Protein AF-A0A918EPJ4-F1 (afdb_monomer_lite)

Radius of gyration: 38.2 Å; chains: 1; bounding box: 83×40×95 Å

Sequence (120 aa):
MDELGETGVWLSGVASGKITDFAGEADAADAPGLRDYDLVKRLALLVCLVHKARMRARDDLTTMFCKRVALHVERAKAELESIREQQRAIVEVLFGNYRTVLQHIDADGPVRPRGRRRPR

Foldseek 3Di:
DCPVDDLVVVCPPPDPVVLVVLLVVLVPDDPVRLVPDDPVSSVSSVSSVVNVVVVVVVVVVVVVVVVVVVVVVVVVVVVVVVVVVVVVVVVVVVVVVVVVVVVVCVVPPPDDPPPDDDDD

Secondary structure (DSSP, 8-state):
-GGG--HHHHTTT--HHHHHHHHHHHHHS-HHHHHTS-HHHHHHHHHHHHHHHHHHHHHHHHHHHHHHHHHHHHHHHHHHHHHHHHHHHHHHHHHHHHHHHHHHHHHTS-----------

Structure (mmCIF, N/CA/C/O backbone):
data_AF-A0A918EPJ4-F1
#
_entry.id   AF-A0A918EPJ4-F1
#
loop_
_atom_site.group_PDB
_atom_site.id
_atom_site.type_symbol
_atom_site.label_atom_id
_atom_site.label_alt_id
_atom_site.label_comp_id
_atom_site.label_asym_id
_atom_site.label_entity_id
_atom_site.label_seq_id
_atom_site.pdbx_PDB_ins_code
_atom_site.Cartn_x
_atom_site.Cartn_y
_atom_site.Cartn_z
_atom_site.occupancy
_atom_site.B_iso_or_equiv
_atom_site.auth_seq_id
_atom_site.auth_comp_id
_atom_site.auth_asym_id
_atom_site.auth_atom_id
_atom_site.pdbx_PDB_model_num
ATOM 1 N N . MET A 1 1 ? -11.888 -6.904 0.991 1.00 52.91 1 MET A N 1
ATOM 2 C CA . MET A 1 1 ? -11.665 -5.799 1.953 1.00 52.91 1 MET A CA 1
ATOM 3 C C . MET A 1 1 ? -12.816 -4.798 1.977 1.00 52.91 1 MET A C 1
ATOM 5 O O . MET A 1 1 ? -13.056 -4.260 3.043 1.00 52.91 1 MET A O 1
ATOM 9 N N . ASP A 1 2 ? -13.572 -4.553 0.901 1.00 62.00 2 ASP A N 1
ATOM 10 C CA . ASP A 1 2 ? -14.660 -3.550 0.929 1.00 62.00 2 ASP A CA 1
ATOM 11 C C . ASP A 1 2 ? -16.055 -4.072 1.322 1.00 62.00 2 ASP A C 1
ATOM 13 O O . ASP A 1 2 ? -16.978 -3.279 1.453 1.00 62.00 2 ASP A O 1
ATOM 17 N N . GLU A 1 3 ? -16.214 -5.366 1.616 1.00 72.25 3 GLU A N 1
ATOM 18 C CA . GLU A 1 3 ? -17.509 -5.954 2.022 1.00 72.25 3 GLU A CA 1
ATOM 19 C C . GLU A 1 3 ? -18.092 -5.375 3.321 1.00 72.25 3 GLU A C 1
ATOM 21 O O . GLU A 1 3 ? -19.305 -5.351 3.491 1.00 72.25 3 GLU A O 1
ATOM 26 N N . LEU A 1 4 ? -17.249 -4.863 4.224 1.00 70.12 4 LEU A N 1
ATOM 27 C CA . LEU A 1 4 ? -17.691 -4.197 5.459 1.00 70.12 4 LEU A CA 1
ATOM 28 C C . LEU A 1 4 ? -18.083 -2.722 5.241 1.00 70.12 4 LEU A C 1
ATOM 30 O O . LEU A 1 4 ? -18.448 -2.042 6.195 1.00 70.12 4 LEU A O 1
ATOM 34 N N . GLY A 1 5 ? -17.987 -2.214 4.009 1.00 77.38 5 GLY A N 1
ATOM 35 C CA . GLY A 1 5 ? -18.288 -0.827 3.668 1.00 77.38 5 GLY A CA 1
ATOM 36 C C . GLY A 1 5 ? -17.256 0.192 4.168 1.00 77.38 5 GLY A C 1
ATOM 37 O O . GLY A 1 5 ? -16.159 -0.132 4.642 1.00 77.38 5 GLY A O 1
ATOM 38 N N . GLU A 1 6 ? -17.599 1.471 4.022 1.00 82.56 6 GLU A N 1
ATOM 39 C CA . GLU A 1 6 ? -16.774 2.591 4.468 1.00 82.56 6 GLU A CA 1
ATOM 40 C C . GLU A 1 6 ? -16.987 2.855 5.964 1.00 82.56 6 GLU A C 1
ATOM 42 O O . GLU A 1 6 ? -17.870 3.604 6.375 1.00 82.56 6 GLU A O 1
ATOM 47 N N . THR A 1 7 ? -16.140 2.252 6.800 1.00 86.44 7 THR A N 1
ATOM 48 C CA . THR A 1 7 ? -16.236 2.374 8.266 1.00 86.44 7 THR A CA 1
ATOM 49 C C . THR A 1 7 ? -16.066 3.803 8.786 1.00 86.44 7 THR A C 1
ATOM 51 O O . THR A 1 7 ? -16.464 4.088 9.911 1.00 86.44 7 THR A O 1
ATOM 54 N N . GLY A 1 8 ? -15.512 4.715 7.978 1.00 86.12 8 GLY A N 1
ATOM 55 C CA . GLY A 1 8 ? -15.442 6.141 8.306 1.00 86.12 8 GLY A CA 1
ATOM 56 C C . GLY A 1 8 ? -16.822 6.790 8.441 1.00 86.12 8 GLY A C 1
ATOM 57 O O . GLY A 1 8 ? -17.003 7.654 9.293 1.00 86.12 8 GLY A O 1
ATOM 58 N N . VAL A 1 9 ? -17.820 6.319 7.685 1.00 90.00 9 VAL A N 1
ATOM 59 C CA . VAL A 1 9 ? -19.199 6.827 7.769 1.00 90.00 9 VAL A CA 1
ATOM 60 C C . VAL A 1 9 ? -19.802 6.534 9.142 1.00 90.00 9 VAL A C 1
ATOM 62 O O . VAL A 1 9 ? -20.464 7.390 9.723 1.00 90.00 9 VAL A O 1
ATOM 65 N N . TRP A 1 10 ? -19.526 5.352 9.701 1.00 90.44 10 TRP A N 1
ATOM 66 C CA . TRP A 1 10 ? -20.028 4.946 11.020 1.00 90.44 10 TRP A CA 1
ATOM 67 C C . TRP A 1 10 ? -19.414 5.750 12.169 1.00 90.44 10 TRP A C 1
ATOM 69 O O . TRP A 1 10 ? -19.988 5.812 13.251 1.00 90.44 10 TRP A O 1
ATOM 79 N N . LEU A 1 11 ? -18.250 6.358 11.934 1.00 93.38 11 LEU A N 1
ATOM 80 C CA . LEU A 1 11 ? -17.49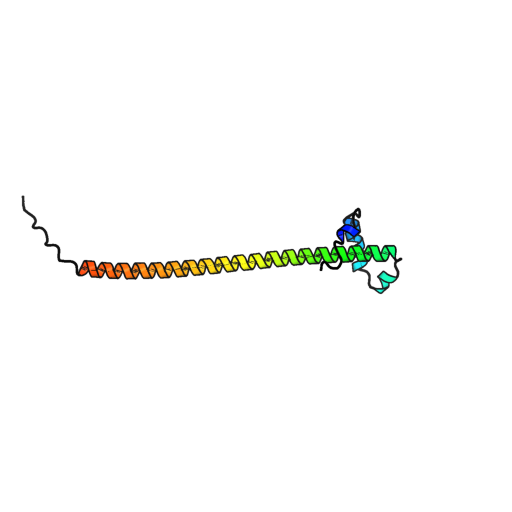6 7.140 12.913 1.00 93.38 11 LEU A CA 1
ATOM 81 C C . LEU A 1 11 ? -17.555 8.648 12.628 1.00 93.38 11 LEU A C 1
ATOM 83 O O . LEU A 1 11 ? -16.790 9.422 13.204 1.00 93.38 11 LEU A O 1
ATOM 87 N N . SER A 1 12 ? -18.473 9.080 11.759 1.00 93.50 12 SER A N 1
ATOM 88 C CA . SER A 1 12 ? -18.695 10.495 11.471 1.00 93.50 12 SER A CA 1
ATOM 89 C C . SER A 1 12 ? -19.002 11.272 12.757 1.00 93.50 12 SER A C 1
ATOM 91 O O . SER A 1 12 ? -19.851 10.877 13.554 1.00 93.50 12 SER A O 1
ATOM 93 N N .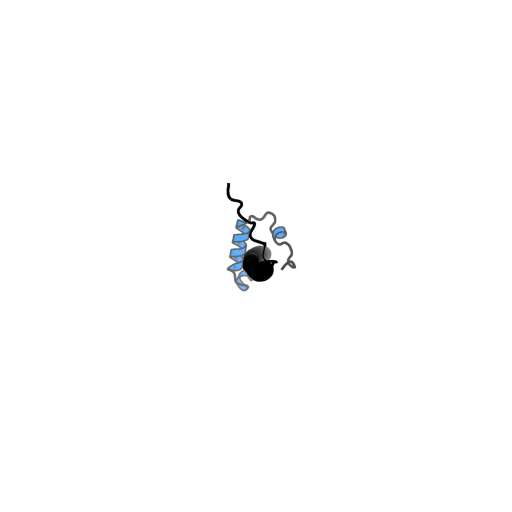 GLY A 1 13 ? -18.277 12.370 12.981 1.00 93.56 13 GLY A N 1
ATOM 94 C CA . GLY A 1 13 ? -18.400 13.192 14.190 1.00 93.56 13 GLY A CA 1
ATOM 95 C C . GLY A 1 13 ? -17.647 12.666 15.419 1.00 93.56 13 GLY A C 1
ATOM 96 O O . GLY A 1 13 ? -17.610 13.354 16.440 1.00 93.56 13 GLY A O 1
ATOM 97 N N . VAL A 1 14 ? -16.999 11.498 15.345 1.00 94.25 14 VAL A N 1
ATOM 98 C CA . VAL A 1 14 ? -16.128 10.997 16.417 1.00 94.25 14 VAL A CA 1
ATOM 99 C C . VAL A 1 14 ? -14.715 11.547 16.228 1.00 94.25 14 VAL A C 1
ATOM 101 O O . VAL A 1 14 ? -14.120 11.449 15.158 1.00 94.25 14 VAL A O 1
ATOM 104 N N . ALA A 1 15 ? -14.147 12.127 17.286 1.00 96.31 15 ALA A N 1
ATOM 105 C CA . ALA A 1 15 ? -12.778 12.629 17.252 1.00 96.31 15 ALA A CA 1
ATOM 106 C C . ALA A 1 15 ? -11.767 11.489 17.017 1.00 96.31 15 ALA A C 1
ATOM 108 O O . ALA A 1 15 ? -11.823 10.462 17.693 1.00 96.31 15 ALA A O 1
ATOM 109 N N . SER A 1 16 ? -10.791 11.707 16.130 1.00 93.81 16 SER A N 1
ATOM 110 C CA . SER A 1 16 ? -9.764 10.710 15.768 1.00 93.81 16 SER A CA 1
ATOM 111 C C . SER A 1 16 ? -8.995 10.143 16.974 1.00 93.81 16 SER A C 1
ATOM 113 O O . SER A 1 16 ? -8.734 8.940 17.037 1.00 93.81 16 SER A O 1
ATOM 115 N N . GLY A 1 17 ? -8.715 10.979 17.984 1.00 96.25 17 GLY A N 1
ATOM 116 C CA . GLY A 1 17 ? -8.106 10.527 19.241 1.00 96.25 17 GLY A CA 1
ATOM 117 C C . GLY A 1 17 ? -8.947 9.453 19.936 1.00 96.25 17 GLY A C 1
ATOM 118 O O . GLY A 1 17 ? -8.445 8.373 20.215 1.00 96.25 17 GLY A O 1
ATOM 119 N N . LYS A 1 18 ? -10.262 9.676 20.067 1.00 95.94 18 LYS A N 1
ATOM 120 C CA . LYS A 1 18 ? -11.180 8.696 20.672 1.00 95.94 18 LYS A CA 1
ATOM 121 C C . LYS A 1 18 ? -11.268 7.401 19.872 1.00 95.94 18 LYS A C 1
ATOM 123 O O . LYS A 1 18 ? -11.326 6.331 20.464 1.00 95.94 18 LYS A O 1
ATOM 128 N N . ILE A 1 19 ? -11.264 7.486 18.539 1.00 97.19 19 ILE A N 1
ATOM 129 C CA . ILE A 1 19 ? -11.235 6.297 17.673 1.00 97.19 19 ILE A CA 1
ATOM 130 C C . ILE A 1 19 ? -9.965 5.487 17.950 1.00 97.19 19 ILE A C 1
ATOM 132 O O . ILE A 1 19 ? -10.018 4.265 18.072 1.00 97.19 19 ILE A O 1
ATOM 136 N N . THR A 1 20 ? -8.825 6.168 18.075 1.00 96.44 20 THR A N 1
ATOM 137 C CA . THR A 1 20 ? -7.530 5.535 18.347 1.00 96.44 20 THR A CA 1
ATOM 138 C C . THR A 1 20 ? -7.498 4.880 19.724 1.00 96.44 20 THR A C 1
ATOM 140 O O . THR A 1 20 ? -7.053 3.733 19.823 1.00 96.44 20 THR A O 1
ATOM 143 N N . ASP A 1 21 ? -8.004 5.573 20.745 1.00 97.06 21 ASP A N 1
ATOM 144 C CA . ASP A 1 21 ? -8.063 5.091 22.125 1.00 97.06 21 ASP A CA 1
ATOM 145 C C . ASP A 1 21 ? -8.970 3.860 22.235 1.00 97.06 21 ASP A C 1
ATOM 147 O O . ASP A 1 21 ? -8.541 2.822 22.729 1.00 97.06 21 ASP A O 1
ATOM 151 N N . PHE A 1 22 ? -10.187 3.923 21.687 1.00 96.75 22 PHE A N 1
ATOM 152 C CA . PHE A 1 22 ? -11.137 2.806 21.698 1.00 96.75 22 PHE A CA 1
ATOM 153 C C . PHE A 1 22 ? -10.666 1.614 20.878 1.00 96.75 22 PHE A C 1
ATOM 155 O O . PHE A 1 22 ? -10.835 0.472 21.294 1.00 96.75 22 PHE A O 1
ATOM 162 N N . ALA A 1 23 ? -10.041 1.852 19.729 1.00 96.62 23 ALA A N 1
ATOM 163 C CA . ALA A 1 23 ? -9.417 0.772 18.986 1.00 96.62 23 ALA A CA 1
ATOM 164 C C . ALA A 1 23 ? -8.265 0.141 19.783 1.00 96.62 23 ALA A C 1
ATOM 166 O O . ALA A 1 23 ? -8.071 -1.062 19.700 1.00 96.62 23 ALA A O 1
ATOM 167 N N . GLY A 1 24 ? -7.501 0.933 20.544 1.00 95.81 24 GLY A N 1
ATOM 168 C CA . GLY A 1 24 ? -6.455 0.431 21.437 1.00 95.81 24 GLY A CA 1
ATOM 169 C C . GLY A 1 24 ? -7.007 -0.390 22.605 1.00 95.81 24 GLY A C 1
ATOM 170 O O . GLY A 1 24 ? -6.492 -1.469 22.874 1.00 95.81 24 GLY A O 1
ATOM 171 N N . GLU A 1 25 ? -8.078 0.078 23.250 1.00 95.19 25 GLU A N 1
ATOM 172 C CA . GLU A 1 25 ? -8.787 -0.666 24.303 1.00 95.19 25 GLU A CA 1
ATOM 173 C C . GLU A 1 25 ? -9.310 -2.006 23.766 1.00 95.19 25 GLU A C 1
ATOM 175 O O . GLU A 1 25 ? -9.110 -3.044 24.388 1.00 95.19 25 GLU A O 1
ATOM 180 N N . ALA A 1 26 ? -9.912 -1.997 22.576 1.00 95.06 26 ALA A N 1
ATOM 181 C CA . ALA A 1 26 ? -10.425 -3.197 21.925 1.00 95.06 26 ALA A CA 1
ATOM 182 C C . ALA A 1 26 ? -9.325 -4.196 21.521 1.00 95.06 26 ALA A C 1
ATOM 184 O O . ALA A 1 26 ? -9.537 -5.396 21.635 1.00 95.06 26 ALA A O 1
ATOM 185 N N . ASP A 1 27 ? -8.177 -3.710 21.039 1.00 94.44 27 ASP A N 1
ATOM 186 C CA . ASP A 1 27 ? -7.025 -4.531 20.623 1.00 94.44 27 ASP A CA 1
ATOM 187 C C . ASP A 1 27 ? -6.331 -5.199 21.823 1.00 94.44 27 ASP A C 1
ATOM 189 O O . ASP A 1 27 ? -5.786 -6.293 21.706 1.00 94.44 27 ASP A O 1
ATOM 193 N N . ALA A 1 28 ? -6.363 -4.544 22.990 1.00 94.31 28 ALA A N 1
ATOM 194 C CA . ALA A 1 28 ? -5.801 -5.067 24.233 1.00 94.31 28 ALA A CA 1
ATOM 195 C C . ALA A 1 28 ? -6.725 -6.067 24.950 1.00 94.31 28 ALA A C 1
ATOM 197 O O . ALA A 1 28 ? -6.254 -6.846 25.781 1.00 94.31 28 ALA A O 1
ATOM 198 N N . ALA A 1 29 ? -8.027 -6.033 24.661 1.00 90.94 29 ALA A N 1
ATOM 199 C CA . ALA A 1 29 ? -9.005 -6.931 25.256 1.00 90.94 29 ALA A CA 1
ATOM 200 C C . ALA A 1 29 ? -9.044 -8.283 24.527 1.00 90.94 29 ALA A C 1
ATOM 202 O O . ALA A 1 29 ? -9.007 -8.358 23.298 1.00 90.94 29 ALA A O 1
ATOM 203 N N . ASP A 1 30 ? -9.179 -9.371 25.283 1.00 84.31 30 ASP A N 1
ATOM 204 C CA . ASP A 1 30 ? -9.488 -10.680 24.719 1.00 84.31 30 ASP A CA 1
ATOM 205 C C . ASP A 1 30 ? -11.001 -10.826 24.449 1.00 84.31 30 ASP A C 1
ATOM 207 O O . ASP A 1 30 ? -11.832 -10.009 24.858 1.00 84.31 30 ASP A O 1
ATOM 211 N N . ALA A 1 31 ? -11.390 -11.868 23.707 1.00 84.69 31 ALA A N 1
ATOM 212 C CA . ALA A 1 31 ? -12.795 -12.075 23.350 1.00 84.69 31 ALA A CA 1
ATOM 213 C C . ALA A 1 31 ? -13.737 -12.218 24.574 1.00 84.69 31 ALA A C 1
ATOM 215 O O . ALA A 1 31 ? -14.855 -11.697 24.508 1.00 84.69 31 ALA A O 1
ATOM 216 N N . PRO A 1 32 ? -13.339 -12.884 25.679 1.00 87.81 32 PRO A N 1
ATOM 217 C CA . PRO A 1 32 ? -14.077 -12.852 26.942 1.00 87.81 32 PRO A CA 1
ATOM 218 C C . PRO A 1 32 ? -14.196 -11.448 27.548 1.00 87.81 32 PRO A C 1
ATOM 220 O O . PRO A 1 32 ? -15.315 -11.023 27.815 1.00 87.81 32 PRO A O 1
ATOM 223 N N . GLY A 1 33 ? -13.102 -10.693 27.678 1.00 86.31 33 GLY A N 1
ATOM 224 C CA . GLY A 1 33 ? -13.129 -9.343 28.249 1.00 86.31 33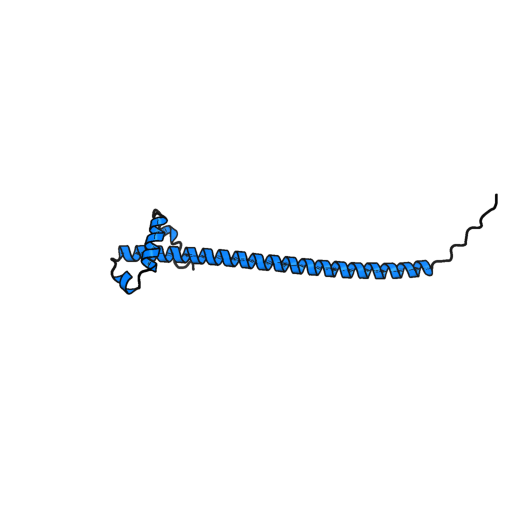 GLY A CA 1
ATOM 225 C C . GLY A 1 33 ? -13.989 -8.370 27.443 1.00 86.31 33 GLY A C 1
ATOM 226 O O . GLY A 1 33 ? -14.687 -7.528 28.001 1.00 86.31 33 GLY A O 1
ATOM 227 N N . LEU A 1 34 ? -14.045 -8.538 26.119 1.00 88.19 34 LEU A N 1
ATOM 228 C CA . LEU A 1 34 ? -14.976 -7.791 25.273 1.00 88.19 34 LEU A CA 1
ATOM 229 C C . LEU A 1 34 ? -16.443 -8.135 25.554 1.00 88.19 34 LEU A C 1
ATOM 231 O O . LEU A 1 34 ? -17.301 -7.265 25.400 1.00 88.19 34 LEU A O 1
ATOM 235 N N . ARG A 1 35 ? -16.764 -9.381 25.933 1.00 89.12 35 ARG A N 1
ATOM 236 C CA . ARG A 1 35 ? -18.145 -9.809 26.221 1.00 89.12 35 ARG A CA 1
ATOM 237 C C . ARG A 1 35 ? -18.711 -9.187 27.492 1.00 89.12 35 ARG A C 1
ATOM 239 O O . ARG A 1 35 ? -19.932 -9.041 27.544 1.00 89.12 35 ARG A O 1
ATOM 246 N N . ASP A 1 36 ? -17.853 -8.794 28.428 1.00 92.25 36 ASP A N 1
ATOM 247 C CA . ASP A 1 36 ? -18.239 -8.188 29.706 1.00 92.25 36 ASP A CA 1
ATOM 248 C C . ASP A 1 36 ? -18.738 -6.741 29.556 1.00 92.25 36 ASP A C 1
ATOM 250 O O . ASP A 1 36 ? -19.436 -6.226 30.431 1.00 92.25 36 ASP A O 1
ATOM 254 N N . TYR A 1 37 ? -18.441 -6.083 28.430 1.00 91.69 37 TYR A N 1
ATOM 255 C CA . TYR A 1 37 ? -19.016 -4.778 28.115 1.00 91.69 37 TYR A CA 1
ATOM 256 C C . TYR A 1 37 ? -20.480 -4.877 27.676 1.00 91.69 37 TYR A C 1
ATOM 258 O O . TYR A 1 37 ? -20.900 -5.822 26.996 1.00 91.69 37 TYR A O 1
ATOM 266 N N . ASP A 1 38 ? -21.244 -3.826 27.986 1.00 95.62 38 ASP A N 1
ATOM 267 C CA . ASP A 1 38 ? -22.574 -3.635 27.422 1.00 95.62 38 ASP A CA 1
ATOM 268 C C . ASP A 1 38 ? -22.521 -3.585 25.886 1.00 95.62 38 ASP A C 1
ATOM 270 O O . ASP A 1 38 ? -21.495 -3.278 25.269 1.00 95.62 38 ASP A O 1
ATOM 274 N N . LEU A 1 39 ? -23.652 -3.898 25.250 1.00 94.56 39 LEU A N 1
ATOM 275 C CA . LEU A 1 39 ? -23.721 -4.041 23.798 1.00 94.56 39 LEU A CA 1
ATOM 276 C C . LEU A 1 39 ? -23.268 -2.776 23.054 1.00 94.56 39 LEU A C 1
ATOM 278 O O . LEU A 1 39 ? -22.605 -2.894 22.023 1.00 94.56 39 LEU A O 1
ATOM 282 N N . VAL A 1 40 ? -23.612 -1.589 23.560 1.00 94.62 40 VAL A N 1
ATOM 283 C CA . VAL A 1 40 ? -23.307 -0.318 22.892 1.00 94.62 40 VAL A CA 1
ATOM 284 C C . VAL A 1 40 ? -21.809 -0.057 22.948 1.00 94.62 40 VAL A C 1
ATOM 286 O O . VAL A 1 40 ? -21.191 0.181 21.907 1.00 94.62 40 VAL A O 1
ATOM 289 N N . LYS A 1 41 ? -21.202 -0.174 24.135 1.00 94.50 41 LYS A N 1
ATOM 290 C CA . LYS A 1 41 ? -19.754 -0.008 24.293 1.00 94.50 41 LYS A CA 1
ATOM 291 C C . LYS A 1 41 ? -18.987 -1.049 23.480 1.00 94.50 41 LYS A C 1
ATOM 293 O O . LYS A 1 41 ? -18.063 -0.695 22.750 1.00 94.50 41 LYS A O 1
ATOM 298 N N . ARG A 1 42 ? -19.400 -2.317 23.538 1.00 95.69 42 ARG A N 1
ATOM 299 C CA . ARG A 1 42 ? -18.765 -3.406 22.786 1.00 95.69 42 ARG A CA 1
ATOM 300 C C . ARG A 1 42 ? -18.777 -3.153 21.279 1.00 95.69 42 ARG A C 1
ATOM 302 O O . ARG A 1 42 ? -17.762 -3.351 20.618 1.00 95.69 42 ARG A O 1
ATOM 309 N N . LEU A 1 43 ? -19.903 -2.695 20.730 1.00 94.12 43 LEU A N 1
ATOM 310 C CA . LEU A 1 43 ? -20.001 -2.345 19.312 1.00 94.12 43 LEU A CA 1
ATOM 311 C C . LEU A 1 43 ? -19.107 -1.153 18.954 1.00 94.12 43 LEU A C 1
ATOM 313 O O . LEU A 1 43 ? -18.414 -1.213 17.942 1.00 94.12 43 LEU A O 1
ATOM 317 N N . ALA A 1 44 ? -19.069 -0.107 19.783 1.00 94.38 44 ALA A N 1
ATOM 318 C CA . ALA A 1 44 ? -18.210 1.053 19.546 1.00 94.38 44 ALA A CA 1
ATOM 319 C C . ALA A 1 44 ? -16.719 0.669 19.497 1.00 94.38 44 ALA A C 1
ATOM 321 O O . ALA A 1 44 ? -16.009 1.070 18.572 1.00 94.38 44 ALA A O 1
ATOM 322 N N . LEU A 1 45 ? -16.270 -0.160 20.446 1.00 95.50 45 LEU A N 1
ATOM 323 C CA . LEU A 1 45 ? -14.910 -0.703 20.497 1.00 95.50 45 LEU A CA 1
ATOM 324 C C . LEU A 1 45 ? -14.574 -1.505 19.230 1.00 95.50 45 LEU A C 1
ATOM 326 O O . LEU A 1 45 ? -13.568 -1.235 18.573 1.00 95.50 45 LEU A O 1
ATOM 330 N N . LEU A 1 46 ? -15.449 -2.436 18.835 1.00 94.19 46 LEU A N 1
ATOM 331 C CA . LEU A 1 46 ? -15.249 -3.260 17.639 1.00 94.19 46 LEU A CA 1
ATOM 332 C C . LEU A 1 46 ? -15.228 -2.429 16.352 1.00 94.19 46 LEU A C 1
ATOM 334 O O . LEU A 1 46 ? -14.378 -2.660 15.495 1.00 94.19 46 LEU A O 1
ATOM 338 N N . VAL A 1 47 ? -16.114 -1.441 16.209 1.00 94.88 47 VAL A N 1
ATOM 339 C CA . VAL A 1 47 ? -16.125 -0.552 15.037 1.00 94.88 47 VAL A CA 1
ATOM 340 C C . VAL A 1 47 ? -14.820 0.241 14.942 1.00 94.88 47 VAL A C 1
ATOM 342 O O . VAL A 1 47 ? -14.232 0.315 13.860 1.00 94.88 47 VAL A O 1
ATOM 345 N N . CYS A 1 48 ? -14.330 0.787 16.059 1.00 96.06 48 CYS A N 1
ATOM 346 C CA . CYS A 1 48 ? -13.058 1.510 16.087 1.00 96.06 48 CYS A CA 1
ATOM 347 C C . CYS A 1 48 ? -11.879 0.587 15.744 1.00 96.06 48 CYS A C 1
ATOM 349 O O . CYS A 1 48 ? -11.023 0.961 14.938 1.00 96.06 48 CYS A O 1
ATOM 351 N N . LEU A 1 49 ? -11.860 -0.637 16.284 1.00 95.00 49 LEU A N 1
ATOM 352 C CA . LEU A 1 49 ? -10.832 -1.637 15.986 1.00 95.00 49 LEU A CA 1
ATOM 353 C C . LEU A 1 49 ? -10.814 -2.008 14.502 1.00 95.00 49 LEU A C 1
ATOM 355 O O . LEU A 1 49 ? -9.766 -1.955 13.861 1.00 95.00 49 LEU A O 1
ATOM 359 N N . VAL A 1 50 ? -11.980 -2.325 13.934 1.00 94.12 50 VAL A N 1
ATOM 360 C CA . VAL A 1 50 ? -12.127 -2.652 12.511 1.00 94.12 50 VAL A CA 1
ATOM 361 C C . VAL A 1 50 ? -11.683 -1.472 11.648 1.00 94.12 50 VAL A C 1
ATOM 363 O O . VAL A 1 50 ? -10.963 -1.664 10.670 1.00 94.12 50 VAL A O 1
ATOM 366 N N . HIS A 1 51 ? -12.061 -0.242 12.004 1.00 94.94 51 HIS A N 1
ATOM 367 C CA . HIS A 1 51 ? -11.621 0.951 11.286 1.00 94.94 51 HIS A CA 1
ATOM 368 C C . HIS A 1 51 ? -10.092 1.107 11.311 1.00 94.94 51 HIS A C 1
ATOM 370 O O . HIS A 1 51 ? -9.479 1.247 10.250 1.00 94.94 51 HIS A O 1
ATOM 376 N N . LYS A 1 52 ? -9.460 0.990 12.485 1.00 94.56 52 LYS A N 1
ATOM 377 C CA . LYS A 1 52 ? -7.998 1.073 12.639 1.00 94.56 52 LYS A CA 1
ATOM 378 C C . LYS A 1 52 ? -7.270 -0.034 11.874 1.00 94.56 52 LYS A C 1
ATOM 380 O O . LYS A 1 52 ? -6.289 0.243 11.186 1.00 94.56 52 LYS A O 1
ATOM 385 N N . ALA A 1 53 ? -7.763 -1.270 11.943 1.00 93.50 53 ALA A N 1
ATOM 386 C CA . ALA A 1 53 ? -7.191 -2.403 11.221 1.00 93.50 53 ALA A CA 1
ATOM 387 C C . ALA A 1 53 ? -7.263 -2.207 9.697 1.00 93.50 53 ALA A C 1
ATOM 389 O O . ALA A 1 53 ? -6.291 -2.474 8.991 1.00 93.50 53 ALA A O 1
ATOM 390 N N . ARG A 1 54 ? -8.382 -1.677 9.182 1.00 91.38 54 ARG A N 1
ATOM 391 C CA . ARG A 1 54 ? -8.538 -1.344 7.756 1.00 91.38 54 ARG A CA 1
ATOM 392 C C . ARG A 1 54 ? -7.570 -0.255 7.312 1.00 91.38 54 ARG A C 1
ATOM 394 O O . ARG A 1 54 ? -6.963 -0.402 6.254 1.00 91.38 54 ARG A O 1
ATOM 401 N N . MET A 1 55 ? -7.433 0.812 8.100 1.00 91.94 55 MET A N 1
ATOM 402 C CA . MET A 1 55 ? -6.491 1.898 7.818 1.00 91.94 55 MET A CA 1
ATOM 403 C C . MET A 1 55 ? -5.059 1.364 7.746 1.00 91.94 55 MET A C 1
ATOM 405 O O . MET A 1 55 ? -4.413 1.516 6.715 1.00 91.94 55 MET A O 1
ATOM 409 N N . ARG A 1 56 ? -4.618 0.609 8.763 1.00 93.75 56 ARG A N 1
ATOM 410 C CA . ARG A 1 56 ? -3.283 -0.011 8.774 1.00 93.75 56 ARG A CA 1
ATOM 411 C C . ARG A 1 56 ? -3.057 -0.907 7.556 1.00 93.75 56 ARG A C 1
ATOM 413 O O . ARG A 1 56 ? -2.043 -0.778 6.884 1.00 93.75 56 ARG A O 1
ATOM 420 N N . ALA A 1 57 ? -4.017 -1.772 7.229 1.00 93.12 57 ALA A N 1
ATOM 421 C CA . ALA A 1 57 ? -3.895 -2.648 6.068 1.00 93.12 57 ALA A CA 1
ATOM 422 C C . ALA A 1 57 ? -3.781 -1.863 4.747 1.00 93.12 57 ALA A C 1
ATOM 424 O O . ALA A 1 57 ? -3.018 -2.253 3.865 1.00 93.12 57 ALA A O 1
ATOM 425 N N . ARG A 1 58 ? -4.520 -0.755 4.595 1.00 92.19 58 ARG A N 1
ATOM 426 C CA . ARG A 1 58 ? -4.429 0.120 3.413 1.00 92.19 58 ARG A CA 1
ATOM 427 C C . ARG A 1 58 ? -3.087 0.851 3.346 1.00 92.19 58 ARG A C 1
ATOM 429 O O . ARG A 1 58 ? -2.512 0.925 2.259 1.00 92.19 58 ARG A O 1
ATOM 436 N N . ASP A 1 59 ? -2.566 1.326 4.471 1.00 95.75 59 ASP A N 1
ATOM 437 C CA . ASP A 1 59 ? -1.264 1.999 4.540 1.00 95.75 59 ASP A CA 1
ATOM 438 C C . ASP A 1 59 ? -0.115 1.033 4.213 1.00 95.75 59 ASP A C 1
ATOM 440 O O . ASP A 1 59 ? 0.777 1.355 3.417 1.00 95.75 59 ASP A O 1
ATOM 444 N N . ASP A 1 60 ? -0.174 -0.189 4.748 1.00 96.75 60 ASP A N 1
ATOM 445 C CA . ASP A 1 60 ? 0.793 -1.249 4.461 1.00 96.75 60 ASP A CA 1
ATOM 446 C C . ASP A 1 60 ? 0.760 -1.632 2.977 1.00 96.75 60 ASP A C 1
ATOM 448 O O . ASP A 1 60 ? 1.804 -1.685 2.320 1.00 96.75 60 ASP A O 1
ATOM 452 N N . LEU A 1 61 ? -0.436 -1.832 2.409 1.00 97.06 61 LEU A N 1
ATOM 453 C CA . LEU A 1 61 ? -0.604 -2.116 0.981 1.00 97.06 61 LEU A CA 1
ATOM 454 C C . LEU A 1 61 ? -0.077 -0.977 0.108 1.00 97.06 61 LEU A C 1
ATOM 456 O O . LEU A 1 61 ? 0.629 -1.240 -0.865 1.00 97.06 61 LEU A O 1
ATOM 460 N N . THR A 1 62 ? -0.367 0.273 0.464 1.00 98.06 62 THR A N 1
ATOM 461 C CA . THR A 1 62 ? 0.126 1.453 -0.259 1.00 98.06 62 THR A CA 1
ATOM 462 C C . THR A 1 62 ? 1.652 1.494 -0.233 1.00 98.06 62 THR A C 1
ATOM 464 O O . THR A 1 62 ? 2.296 1.640 -1.272 1.00 98.06 62 THR A O 1
ATOM 467 N N . THR A 1 63 ? 2.253 1.264 0.934 1.00 98.31 63 THR A N 1
ATOM 468 C CA . THR A 1 63 ? 3.710 1.225 1.101 1.00 98.31 63 THR A CA 1
ATOM 469 C C . THR A 1 63 ? 4.345 0.110 0.269 1.00 98.31 63 THR A C 1
ATOM 471 O O . THR A 1 63 ? 5.337 0.337 -0.430 1.00 98.31 63 THR A O 1
ATOM 474 N N . MET A 1 64 ? 3.780 -1.099 0.313 1.00 98.38 64 MET A N 1
ATOM 475 C CA . MET A 1 64 ? 4.267 -2.245 -0.458 1.00 98.38 64 MET A CA 1
ATOM 476 C C . MET A 1 64 ? 4.119 -2.020 -1.962 1.00 98.38 64 MET A C 1
ATOM 478 O O . MET A 1 64 ? 5.042 -2.330 -2.719 1.00 98.38 64 MET A O 1
ATOM 482 N N . PHE A 1 65 ? 3.000 -1.440 -2.398 1.00 98.25 65 PHE A N 1
ATOM 483 C CA . PHE A 1 65 ? 2.760 -1.098 -3.794 1.00 98.25 65 PHE A CA 1
ATOM 484 C C . PHE A 1 65 ? 3.795 -0.090 -4.301 1.00 98.25 65 PHE A C 1
ATOM 486 O O . PHE A 1 65 ? 4.470 -0.362 -5.294 1.00 98.25 65 PHE A O 1
ATOM 493 N N . CYS A 1 66 ? 4.004 1.016 -3.582 1.00 98.38 66 CYS A N 1
ATOM 494 C CA . CYS A 1 66 ? 5.001 2.024 -3.945 1.00 98.38 66 CYS A CA 1
ATOM 495 C C . CYS A 1 66 ? 6.411 1.425 -4.045 1.00 98.38 66 CYS A C 1
ATOM 497 O O . CYS A 1 66 ? 7.111 1.647 -5.034 1.00 98.38 66 CYS A O 1
ATOM 499 N N . LYS A 1 67 ? 6.814 0.597 -3.070 1.00 98.50 67 LYS A N 1
ATOM 500 C CA . LYS A 1 67 ? 8.102 -0.118 -3.104 1.00 98.50 67 LYS A CA 1
ATOM 501 C C . LYS A 1 67 ? 8.214 -1.046 -4.313 1.00 98.50 67 LYS A C 1
ATOM 503 O O . LYS A 1 67 ? 9.261 -1.105 -4.955 1.00 98.50 67 LYS A O 1
ATOM 508 N N . ARG A 1 68 ? 7.140 -1.772 -4.636 1.00 98.44 68 ARG A N 1
ATOM 509 C CA . ARG A 1 68 ? 7.112 -2.703 -5.767 1.00 98.44 68 ARG A CA 1
ATOM 510 C C . ARG A 1 68 ? 7.227 -1.974 -7.102 1.00 98.44 68 ARG A C 1
ATOM 512 O O . ARG A 1 68 ? 7.992 -2.416 -7.954 1.00 98.44 68 ARG A O 1
ATOM 519 N N . VAL A 1 69 ? 6.509 -0.865 -7.274 1.00 98.69 69 VAL A N 1
ATOM 520 C CA . VAL A 1 69 ? 6.595 -0.022 -8.474 1.00 98.69 69 VAL A CA 1
ATOM 521 C C . VAL A 1 69 ? 7.997 0.561 -8.621 1.00 98.69 69 VAL A C 1
ATOM 523 O O . VAL A 1 69 ? 8.571 0.463 -9.701 1.00 98.69 69 VAL A O 1
ATOM 526 N N . ALA A 1 70 ? 8.586 1.087 -7.543 1.00 98.56 70 ALA A N 1
ATOM 527 C CA . ALA A 1 70 ? 9.949 1.614 -7.574 1.00 98.56 70 ALA A CA 1
ATOM 528 C C . ALA A 1 70 ? 10.962 0.552 -8.034 1.00 98.56 70 ALA A C 1
ATOM 530 O O . ALA A 1 70 ? 11.764 0.811 -8.927 1.00 98.56 70 ALA A O 1
ATOM 531 N N . LEU A 1 71 ? 10.870 -0.673 -7.504 1.00 98.69 71 LEU A N 1
ATOM 532 C CA . LEU A 1 71 ? 11.726 -1.784 -7.928 1.00 98.69 71 LEU A CA 1
ATOM 533 C C . LEU A 1 71 ? 11.584 -2.097 -9.426 1.00 98.69 71 LEU A C 1
ATOM 535 O O . LEU A 1 71 ? 12.582 -2.340 -10.100 1.00 98.69 71 LEU A O 1
ATOM 539 N N . HIS A 1 72 ? 10.356 -2.107 -9.946 1.00 98.44 72 HIS A N 1
ATOM 540 C CA . HIS A 1 72 ? 10.106 -2.354 -11.370 1.00 98.44 72 HIS A CA 1
ATOM 541 C C . HIS A 1 72 ? 10.651 -1.237 -12.256 1.00 98.44 72 HIS A C 1
ATOM 543 O O . HIS A 1 72 ? 11.245 -1.524 -13.291 1.00 98.44 72 HIS A O 1
ATOM 549 N N . VAL A 1 73 ? 10.507 0.022 -11.839 1.00 98.69 73 VAL A N 1
ATOM 550 C CA . VAL A 1 73 ? 11.059 1.175 -12.564 1.00 98.69 73 VAL A CA 1
ATOM 551 C C . VAL A 1 73 ? 12.582 1.100 -12.632 1.00 98.69 73 VAL A C 1
ATOM 553 O O . VAL A 1 73 ? 13.151 1.308 -13.701 1.00 98.69 73 VAL A O 1
ATOM 556 N N . GLU A 1 74 ? 13.250 0.764 -11.529 1.00 98.69 74 GLU A N 1
ATOM 557 C CA . GLU A 1 74 ? 14.710 0.635 -11.520 1.00 98.69 74 GLU A CA 1
ATOM 558 C C . GLU A 1 74 ? 15.196 -0.518 -12.409 1.00 98.69 74 GLU A C 1
ATOM 560 O O . GLU A 1 74 ? 16.150 -0.348 -13.169 1.00 98.69 74 GLU A O 1
ATOM 565 N N . ARG A 1 75 ? 14.495 -1.660 -12.412 1.00 98.62 75 ARG A N 1
ATOM 566 C CA . ARG A 1 75 ? 14.793 -2.765 -13.341 1.00 98.62 75 ARG A CA 1
ATOM 567 C C . ARG A 1 75 ? 14.602 -2.360 -14.798 1.00 98.62 75 ARG A C 1
ATOM 569 O O . ARG A 1 75 ? 15.499 -2.579 -15.601 1.00 98.62 75 ARG A O 1
ATOM 576 N N . ALA A 1 76 ? 13.487 -1.709 -15.123 1.00 98.56 76 ALA A N 1
ATOM 577 C CA . ALA A 1 76 ? 13.205 -1.260 -16.483 1.00 98.56 76 ALA A CA 1
ATOM 578 C C . ALA A 1 76 ? 14.255 -0.257 -16.990 1.00 98.56 76 ALA A C 1
ATOM 580 O O . ALA A 1 76 ? 14.666 -0.323 -18.146 1.00 98.56 76 ALA A O 1
ATOM 581 N N . LYS A 1 77 ? 14.735 0.653 -16.129 1.00 98.69 77 LYS A N 1
ATOM 582 C CA . LYS A 1 77 ? 15.837 1.565 -16.475 1.00 98.69 77 LYS A CA 1
ATOM 583 C C . LYS A 1 77 ? 17.139 0.812 -16.746 1.00 98.69 77 LYS A C 1
ATOM 585 O O . LYS A 1 77 ? 17.819 1.129 -17.718 1.00 98.69 77 LYS A O 1
ATOM 590 N N . ALA A 1 78 ? 17.478 -0.170 -15.910 1.00 98.62 78 ALA A N 1
ATOM 591 C CA . ALA A 1 78 ? 18.682 -0.978 -16.089 1.00 98.62 78 ALA A CA 1
ATOM 592 C C . ALA A 1 78 ? 18.629 -1.803 -17.387 1.00 98.62 78 ALA A C 1
ATOM 594 O O . ALA A 1 78 ? 19.593 -1.819 -18.151 1.00 98.62 78 ALA A O 1
ATOM 595 N N . GLU A 1 79 ? 17.487 -2.431 -17.673 1.00 98.56 79 GLU A N 1
ATOM 596 C CA . GLU A 1 79 ? 17.249 -3.160 -18.923 1.00 98.56 79 GLU A CA 1
ATOM 597 C C . GLU A 1 79 ? 17.335 -2.230 -20.140 1.00 98.56 79 GLU A C 1
ATOM 599 O O . GLU A 1 79 ? 17.993 -2.562 -21.126 1.00 98.56 79 GLU A O 1
ATOM 604 N N . LEU A 1 80 ? 16.747 -1.032 -20.061 1.00 98.62 80 LEU A N 1
ATOM 605 C CA . LEU A 1 80 ? 16.823 -0.039 -21.131 1.00 98.62 80 LEU A CA 1
ATOM 606 C C . LEU A 1 80 ? 18.264 0.400 -21.412 1.00 98.62 80 LEU A C 1
ATOM 608 O O . LEU A 1 80 ? 18.642 0.532 -22.577 1.00 98.62 80 LEU A O 1
ATOM 612 N N . GLU A 1 81 ? 19.074 0.627 -20.377 1.00 98.56 81 GLU A N 1
ATOM 613 C CA . GLU A 1 81 ? 20.476 0.993 -20.585 1.00 98.56 81 GLU A CA 1
ATOM 614 C C . GLU A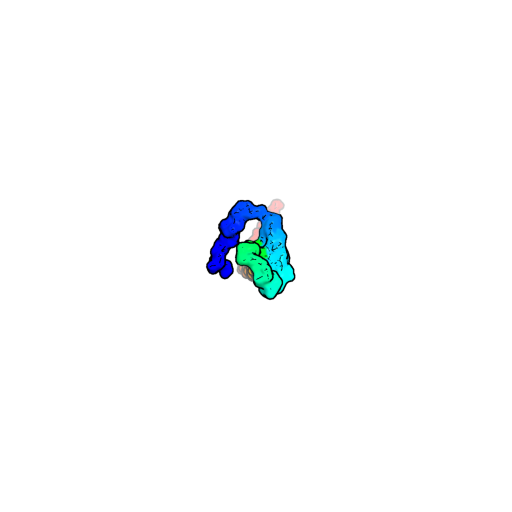 1 81 ? 21.281 -0.171 -21.172 1.00 98.56 81 GLU A C 1
ATOM 616 O O . GLU A 1 81 ? 22.083 0.041 -22.078 1.00 98.56 81 GLU A O 1
ATOM 621 N N . SER A 1 82 ? 20.998 -1.411 -20.761 1.00 98.44 82 SER A N 1
ATOM 622 C CA . SER A 1 82 ? 21.601 -2.597 -21.376 1.00 98.44 82 SER A CA 1
ATOM 623 C C . SER A 1 82 ? 21.278 -2.700 -22.872 1.00 98.44 82 SER A C 1
ATOM 625 O O . SER A 1 82 ? 22.181 -2.927 -23.677 1.00 98.44 82 SER A O 1
ATOM 627 N N . ILE A 1 83 ? 20.022 -2.459 -23.265 1.00 98.56 83 ILE A N 1
ATOM 628 C CA . ILE A 1 83 ? 19.610 -2.442 -24.678 1.00 98.56 83 ILE A CA 1
ATOM 629 C C . ILE A 1 83 ? 20.346 -1.341 -25.448 1.00 98.56 83 ILE A C 1
ATOM 631 O O . ILE A 1 83 ? 20.829 -1.575 -26.556 1.00 98.56 83 ILE A O 1
ATOM 635 N N . ARG A 1 84 ? 20.455 -0.136 -24.876 1.00 98.31 84 ARG A N 1
ATOM 636 C CA . ARG A 1 84 ? 21.176 0.979 -25.510 1.00 98.31 84 ARG A CA 1
ATOM 637 C C . ARG A 1 84 ? 22.645 0.651 -25.728 1.00 98.31 84 ARG A C 1
ATOM 639 O O . ARG A 1 84 ? 23.178 0.968 -26.787 1.00 98.31 84 ARG A O 1
ATOM 646 N N . GLU A 1 85 ? 23.282 -0.002 -24.766 1.00 98.38 85 GLU A N 1
ATOM 647 C CA . GLU A 1 85 ? 24.680 -0.400 -24.887 1.00 98.38 85 GLU A CA 1
ATOM 648 C C . GLU A 1 85 ? 24.878 -1.457 -25.980 1.00 98.38 85 GLU A C 1
ATOM 650 O O . GLU A 1 85 ? 25.758 -1.323 -26.829 1.00 98.38 85 GLU A O 1
ATOM 655 N N . GLN A 1 86 ? 23.987 -2.451 -26.053 1.00 98.06 86 GLN A N 1
ATOM 656 C CA . GLN A 1 86 ? 23.986 -3.430 -27.144 1.00 98.06 86 GLN A CA 1
ATOM 657 C C . GLN A 1 86 ? 23.818 -2.759 -28.514 1.00 98.06 86 GLN A C 1
ATOM 659 O O . GLN A 1 86 ? 24.521 -3.101 -29.465 1.00 98.06 86 GLN A O 1
ATOM 664 N N . GLN A 1 87 ? 22.920 -1.776 -28.623 1.00 97.88 87 GLN A N 1
ATOM 665 C CA . GLN A 1 87 ? 22.731 -1.009 -29.855 1.00 97.88 87 GLN A CA 1
ATOM 666 C C . GLN A 1 87 ? 23.988 -0.220 -30.237 1.00 97.88 87 GLN A C 1
ATOM 668 O O . GLN A 1 87 ? 24.373 -0.243 -31.406 1.00 97.88 87 GLN A O 1
ATOM 673 N N . ARG A 1 88 ? 24.650 0.441 -29.276 1.00 97.88 88 ARG A N 1
ATOM 674 C CA . ARG A 1 88 ? 25.920 1.152 -29.516 1.00 97.88 88 ARG A CA 1
ATOM 675 C C . ARG A 1 88 ? 26.986 0.205 -30.062 1.00 97.88 88 ARG A C 1
ATOM 677 O O . ARG A 1 88 ? 27.584 0.517 -31.087 1.00 97.88 88 ARG A O 1
ATOM 684 N N . ALA A 1 89 ? 27.149 -0.967 -29.449 1.00 97.44 89 ALA A N 1
ATOM 685 C CA . ALA A 1 89 ? 28.115 -1.968 -29.893 1.00 97.44 89 ALA A CA 1
ATOM 686 C C . ALA A 1 89 ? 27.833 -2.461 -31.325 1.00 97.44 89 ALA A C 1
ATOM 688 O O . ALA A 1 89 ? 28.742 -2.533 -32.150 1.00 97.44 89 ALA A O 1
ATOM 689 N N . ILE A 1 90 ? 26.567 -2.747 -31.657 1.00 97.44 90 ILE A N 1
ATOM 690 C CA . ILE A 1 90 ? 26.171 -3.149 -33.018 1.00 97.44 90 ILE A CA 1
ATOM 691 C C . ILE A 1 90 ? 26.506 -2.046 -34.027 1.00 97.44 90 ILE A C 1
ATOM 693 O O . ILE A 1 90 ? 27.072 -2.318 -35.087 1.00 97.44 90 ILE A O 1
ATOM 697 N N . VAL A 1 91 ? 26.168 -0.798 -33.702 1.00 97.38 91 VAL A N 1
ATOM 698 C CA . VAL A 1 91 ? 26.431 0.359 -34.564 1.00 97.38 91 VAL A CA 1
ATOM 699 C C . VAL A 1 91 ? 27.933 0.556 -34.778 1.00 97.38 91 VAL A C 1
ATOM 701 O O . VAL A 1 91 ? 28.360 0.794 -35.907 1.00 97.38 91 VAL A O 1
ATOM 704 N N . GLU A 1 92 ? 28.748 0.405 -33.736 1.00 97.31 92 GLU A N 1
ATOM 705 C CA . GLU A 1 92 ? 30.205 0.519 -33.832 1.00 97.31 92 GLU A CA 1
ATOM 706 C C . GLU A 1 92 ? 30.809 -0.559 -34.743 1.00 97.31 92 GLU A C 1
ATOM 708 O O . GLU A 1 92 ? 31.612 -0.241 -35.625 1.00 97.31 92 GLU A O 1
ATOM 713 N N . VAL A 1 93 ? 30.359 -1.812 -34.614 1.00 97.25 93 VAL A N 1
ATOM 714 C CA . VAL A 1 93 ? 30.767 -2.910 -35.507 1.00 97.25 93 VAL A CA 1
ATOM 715 C C . VAL A 1 93 ? 30.380 -2.614 -36.958 1.00 97.25 93 VAL A C 1
ATOM 717 O O . VAL A 1 93 ? 31.201 -2.784 -37.862 1.00 97.25 93 VAL A O 1
ATOM 720 N N . LEU A 1 94 ? 29.157 -2.132 -37.202 1.00 97.44 94 LEU A N 1
ATOM 721 C CA . LEU A 1 94 ? 28.702 -1.762 -38.546 1.00 97.44 94 LEU A CA 1
ATOM 722 C C . LEU A 1 94 ? 29.568 -0.653 -39.156 1.00 97.44 94 LEU A C 1
ATOM 724 O O . LEU A 1 94 ? 29.982 -0.769 -40.311 1.00 97.44 94 LEU A O 1
ATOM 728 N N . PHE A 1 95 ? 29.889 0.393 -38.388 1.00 96.81 95 PHE A N 1
ATOM 729 C CA . PHE A 1 95 ? 30.782 1.461 -38.842 1.00 96.81 95 PHE A CA 1
ATOM 730 C C . PHE A 1 95 ? 32.199 0.957 -39.129 1.00 96.81 95 PHE A C 1
ATOM 732 O O . PHE A 1 95 ? 32.800 1.373 -40.123 1.00 96.81 95 PHE A O 1
ATOM 739 N N . GLY A 1 96 ? 32.725 0.061 -38.290 1.00 95.56 96 GLY A N 1
ATOM 740 C CA . GLY A 1 96 ? 34.014 -0.591 -38.506 1.00 95.56 96 GLY A CA 1
ATOM 741 C C . GLY A 1 96 ? 34.045 -1.355 -39.829 1.00 95.56 96 GLY A C 1
ATOM 742 O O . GLY A 1 96 ? 34.888 -1.076 -40.681 1.00 95.56 96 GLY A O 1
ATOM 743 N N . ASN A 1 97 ? 33.063 -2.232 -40.046 1.00 95.75 97 ASN A N 1
ATOM 744 C CA . ASN A 1 97 ? 32.939 -3.015 -41.276 1.00 95.75 97 ASN A CA 1
ATOM 745 C C . ASN A 1 97 ? 32.804 -2.120 -42.515 1.00 95.75 97 ASN A C 1
ATOM 747 O O . ASN A 1 97 ? 33.469 -2.345 -43.526 1.00 95.75 97 ASN A O 1
ATOM 751 N N . TYR A 1 98 ? 31.981 -1.071 -42.434 1.00 95.38 98 TYR A N 1
ATOM 752 C CA . TYR A 1 98 ? 31.793 -0.135 -43.540 1.00 95.38 98 TYR A CA 1
ATOM 753 C C . TYR A 1 98 ? 33.090 0.606 -43.893 1.00 95.38 98 TYR A C 1
ATOM 755 O O . TYR A 1 98 ? 33.441 0.723 -45.068 1.00 95.38 98 TYR A O 1
ATOM 763 N N . ARG A 1 99 ? 33.854 1.048 -42.884 1.00 94.69 99 ARG A N 1
ATOM 764 C CA . ARG A 1 99 ? 35.172 1.667 -43.087 1.00 94.69 99 ARG A CA 1
ATOM 765 C C . ARG A 1 99 ? 36.131 0.718 -43.803 1.00 94.69 99 ARG A C 1
ATOM 767 O O . ARG A 1 99 ? 36.822 1.155 -44.719 1.00 94.69 99 ARG A O 1
ATOM 774 N N . THR A 1 100 ? 36.158 -0.557 -43.420 1.00 93.75 100 THR A N 1
ATOM 775 C CA . THR A 1 100 ? 36.987 -1.570 -44.085 1.00 93.75 100 THR A CA 1
ATOM 776 C C . THR A 1 100 ? 36.615 -1.719 -45.558 1.00 93.75 100 THR A C 1
ATOM 778 O O . THR A 1 100 ? 37.508 -1.721 -46.402 1.00 93.75 100 THR A O 1
ATOM 781 N N . VAL A 1 101 ? 35.324 -1.789 -45.895 1.00 94.88 101 VAL A N 1
ATOM 782 C CA . VAL A 1 101 ? 34.875 -1.871 -47.298 1.00 94.88 101 VAL A CA 1
ATOM 783 C C . VAL A 1 101 ? 35.329 -0.645 -48.095 1.00 94.88 101 VAL A C 1
ATOM 785 O O . VAL A 1 101 ? 35.883 -0.794 -49.182 1.00 94.88 101 VAL A O 1
ATOM 788 N N . LEU A 1 102 ? 35.165 0.561 -47.544 1.00 93.38 102 LEU A N 1
ATOM 789 C CA . LEU A 1 102 ? 35.599 1.793 -48.209 1.00 93.38 102 LEU A CA 1
ATOM 790 C C . LEU A 1 102 ? 37.114 1.838 -48.454 1.00 93.38 102 LEU A C 1
ATOM 792 O O . LEU A 1 102 ? 37.538 2.289 -49.513 1.00 93.38 102 LEU A O 1
ATOM 796 N N . GLN A 1 103 ? 37.925 1.350 -47.512 1.00 90.75 103 GLN A N 1
ATOM 797 C CA . GLN A 1 103 ? 39.383 1.284 -47.674 1.00 90.75 103 GLN A CA 1
ATOM 798 C C . GLN A 1 103 ? 39.807 0.357 -48.817 1.00 90.75 103 GLN A C 1
ATOM 800 O O . GLN A 1 103 ? 40.745 0.686 -49.536 1.00 90.75 103 GLN A O 1
ATOM 805 N N . HIS A 1 104 ? 39.119 -0.774 -49.009 1.00 88.94 104 HIS A N 1
ATOM 806 C CA . HIS A 1 104 ? 39.407 -1.675 -50.129 1.00 88.94 104 HIS A CA 1
ATOM 807 C C . HIS A 1 104 ? 39.047 -1.029 -51.473 1.00 88.94 104 HIS A C 1
ATOM 809 O O . HIS A 1 104 ? 39.833 -1.091 -52.410 1.00 88.94 104 HIS A O 1
ATOM 815 N N . ILE A 1 105 ? 37.907 -0.333 -51.553 1.00 87.25 105 ILE A N 1
ATOM 816 C CA . ILE A 1 105 ? 37.499 0.379 -52.776 1.00 87.25 105 ILE A CA 1
ATOM 817 C C . ILE A 1 105 ? 38.480 1.511 -53.125 1.00 87.25 105 ILE A C 1
ATOM 819 O O . ILE A 1 105 ? 38.777 1.718 -54.298 1.00 87.25 105 ILE A O 1
ATOM 823 N N . ASP A 1 106 ? 38.988 2.242 -52.129 1.00 77.44 106 ASP A N 1
ATOM 824 C CA . ASP A 1 106 ? 39.976 3.309 -52.349 1.00 77.44 106 ASP A CA 1
ATOM 825 C C . ASP A 1 106 ? 41.354 2.745 -52.754 1.00 77.44 106 ASP A C 1
ATOM 827 O O . ASP A 1 106 ? 42.045 3.330 -53.588 1.00 77.44 106 ASP A O 1
ATOM 831 N N . ALA A 1 107 ? 41.731 1.571 -52.230 1.00 69.81 107 ALA A N 1
ATOM 832 C CA . ALA A 1 107 ? 42.966 0.871 -52.595 1.00 69.81 107 ALA A CA 1
ATOM 833 C C . ALA A 1 107 ? 42.940 0.290 -54.023 1.00 69.81 107 ALA A C 1
ATOM 835 O O . ALA A 1 107 ? 43.966 0.321 -54.704 1.00 69.81 107 ALA A O 1
ATOM 836 N N . ASP A 1 108 ? 41.778 -0.179 -54.487 1.00 62.75 108 ASP A N 1
ATOM 837 C CA . ASP A 1 108 ? 41.564 -0.704 -55.846 1.00 62.75 108 ASP A CA 1
ATOM 838 C C . ASP A 1 108 ? 41.100 0.377 -56.850 1.00 62.75 108 ASP A C 1
ATOM 840 O O . ASP A 1 108 ? 40.818 0.092 -58.019 1.00 62.75 108 ASP A O 1
ATOM 844 N N . GLY A 1 109 ? 41.022 1.640 -56.417 1.00 58.09 109 GLY A N 1
ATOM 845 C CA . GLY A 1 109 ? 40.671 2.778 -57.263 1.00 58.09 109 GLY A CA 1
ATOM 846 C C . GLY A 1 109 ? 41.718 3.033 -58.361 1.00 58.09 109 GLY A C 1
ATOM 847 O O . GLY A 1 109 ? 42.912 2.798 -58.159 1.00 58.09 109 GLY A O 1
ATOM 848 N N . PRO A 1 110 ? 41.323 3.543 -59.548 1.00 55.56 110 PRO A N 1
ATOM 849 C CA . PRO A 1 110 ? 42.260 3.758 -60.645 1.00 55.56 110 PRO A CA 1
ATOM 850 C C . PRO A 1 110 ? 43.392 4.690 -60.202 1.00 55.56 110 PRO A C 1
ATOM 852 O O . PRO A 1 110 ? 43.141 5.807 -59.742 1.00 55.56 110 PRO A O 1
ATOM 855 N N . VAL A 1 111 ? 44.642 4.237 -60.375 1.00 56.41 111 VAL A N 1
ATOM 856 C CA . VAL A 1 111 ? 45.857 5.017 -60.099 1.00 56.41 111 VAL A CA 1
ATOM 857 C C . VAL A 1 111 ? 45.724 6.377 -60.777 1.00 56.41 111 VAL A C 1
ATOM 859 O O . VAL A 1 111 ? 45.834 6.499 -61.999 1.00 56.41 111 VAL A O 1
ATOM 862 N N . ARG A 1 112 ? 45.477 7.423 -59.980 1.00 59.12 112 ARG A N 1
ATOM 863 C CA . ARG A 1 112 ? 45.457 8.799 -60.474 1.00 59.12 112 ARG A CA 1
ATOM 864 C C . ARG A 1 112 ? 46.829 9.083 -61.093 1.00 59.12 112 ARG A C 1
ATOM 866 O O . ARG A 1 112 ? 47.833 8.985 -60.380 1.00 59.12 112 ARG A O 1
ATOM 873 N N . PRO A 1 113 ? 46.922 9.441 -62.386 1.00 45.59 113 PRO A N 1
ATOM 874 C CA . PRO A 1 113 ? 48.208 9.762 -62.978 1.00 45.59 113 PRO A CA 1
ATOM 875 C C . PRO A 1 113 ? 48.786 10.966 -62.233 1.00 45.59 113 PRO A C 1
ATOM 877 O O . PRO A 1 113 ? 48.159 12.024 -62.161 1.00 45.59 113 PRO A O 1
ATOM 880 N N . ARG A 1 114 ? 49.979 10.791 -61.644 1.00 50.47 114 ARG A N 1
ATOM 881 C CA . ARG A 1 114 ? 50.755 11.873 -61.026 1.00 50.47 114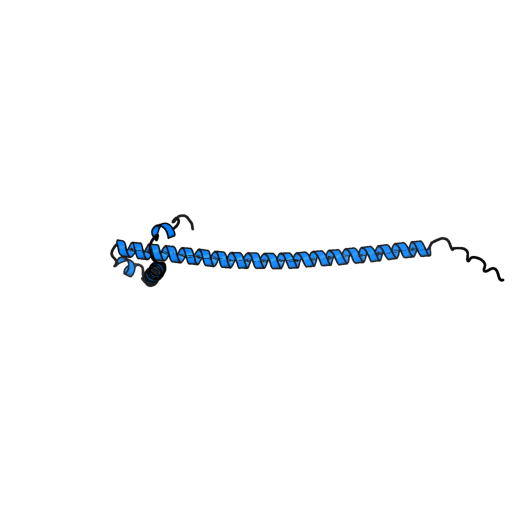 ARG A CA 1
ATOM 882 C C . ARG A 1 114 ? 50.900 12.991 -62.057 1.00 50.47 114 ARG A C 1
ATOM 884 O O . ARG A 1 114 ? 51.646 12.857 -63.026 1.00 50.47 114 ARG A O 1
ATOM 891 N N . GLY A 1 115 ? 50.152 14.075 -61.857 1.00 52.03 115 GLY A N 1
ATOM 892 C CA . GLY A 1 115 ? 50.222 15.267 -62.689 1.00 52.03 115 GLY A CA 1
ATOM 893 C C . GLY A 1 115 ? 51.668 15.741 -62.776 1.00 52.03 115 GLY A C 1
ATOM 894 O O . GLY A 1 115 ? 52.306 16.013 -61.758 1.00 52.03 115 GLY A O 1
ATOM 895 N N . ARG A 1 116 ? 52.198 15.784 -64.001 1.00 52.47 116 ARG A N 1
ATOM 896 C CA . ARG A 1 116 ? 53.543 16.272 -64.311 1.00 52.47 116 ARG A CA 1
ATOM 897 C C . ARG A 1 116 ? 53.731 17.668 -63.709 1.00 52.47 116 ARG A C 1
ATOM 899 O O . ARG A 1 116 ? 53.065 18.614 -64.124 1.00 52.47 116 ARG A O 1
ATOM 906 N N . ARG A 1 117 ? 54.673 17.805 -62.770 1.00 52.97 117 ARG A N 1
ATOM 907 C CA . ARG A 1 117 ? 55.251 19.102 -62.387 1.00 52.97 117 ARG A CA 1
ATOM 908 C C . ARG A 1 117 ? 55.834 19.744 -63.651 1.00 52.97 117 ARG A C 1
ATOM 910 O O . ARG A 1 117 ? 56.768 19.197 -64.231 1.00 52.97 117 ARG A O 1
ATOM 917 N N . ARG A 1 118 ? 55.287 20.884 -64.080 1.00 47.44 118 AR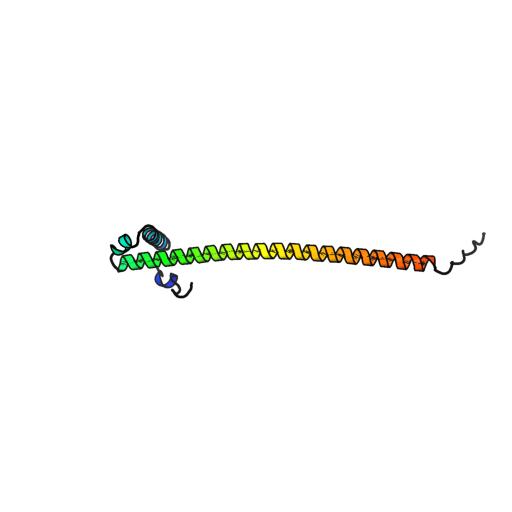G A N 1
ATOM 918 C CA . ARG A 1 118 ? 55.975 21.780 -65.020 1.00 47.44 118 ARG A CA 1
ATOM 919 C C . ARG A 1 118 ? 56.995 22.614 -64.232 1.00 47.44 118 ARG A C 1
ATOM 921 O O . ARG A 1 118 ? 56.594 23.195 -63.221 1.00 47.44 118 ARG A O 1
ATOM 928 N N . PRO A 1 119 ? 58.272 22.670 -64.643 1.00 60.19 119 PRO A N 1
ATOM 929 C CA . PRO A 1 119 ? 59.218 23.631 -64.094 1.00 60.19 119 PRO A CA 1
ATOM 930 C C . PRO A 1 119 ? 58.893 25.030 -64.641 1.00 60.19 119 PRO A C 1
ATOM 932 O O . PRO A 1 119 ? 58.398 25.154 -65.764 1.00 60.19 119 PRO A O 1
ATOM 935 N N . ARG A 1 120 ? 59.103 26.049 -63.805 1.00 62.09 120 ARG A N 1
ATOM 936 C CA . ARG A 1 120 ? 59.150 27.457 -64.220 1.00 62.09 120 ARG A CA 1
ATOM 937 C C . ARG A 1 120 ? 60.499 27.760 -64.850 1.00 62.09 120 ARG A C 1
ATOM 939 O O . ARG A 1 120 ? 61.482 27.142 -64.386 1.00 62.09 120 ARG A O 1
#

pLDDT: mean 89.01, std 13.98, range [45.59, 98.69]

Organism: NCBI:txid83378